Protein AF-A0A0F9FH94-F1 (afdb_monomer_lite)

Sequence (103 aa):
MDYELVKSISQQIPHGLVVQFHDNGEPLLYPDLGKALLLFNANVRCLDTNGKLLLKRAGEIIGNLDTIAVSVFEDDPEAYEQWLIMREFMSMKGDRKPRVIAR

Structure (mmCIF, N/CA/C/O backbone):
data_AF-A0A0F9FH94-F1
#
_entry.id   AF-A0A0F9FH94-F1
#
loop_
_atom_site.group_PDB
_atom_site.id
_atom_site.type_symbol
_atom_site.label_atom_id
_atom_site.label_alt_id
_atom_site.label_comp_id
_atom_site.label_asym_id
_atom_site.label_entity_id
_atom_site.label_seq_id
_atom_site.pdbx_PDB_ins_code
_atom_site.Cartn_x
_atom_site.Cartn_y
_atom_site.Cartn_z
_atom_site.occupancy
_atom_site.B_iso_or_equiv
_atom_site.auth_seq_id
_atom_site.auth_comp_id
_atom_site.auth_asym_id
_atom_site.auth_atom_id
_atom_site.pdbx_PDB_model_num
ATOM 1 N N . MET A 1 1 ? 1.517 14.366 4.498 1.00 89.94 1 MET A N 1
ATOM 2 C CA . MET A 1 1 ? 0.638 14.846 5.587 1.00 89.94 1 MET A CA 1
ATOM 3 C C . MET A 1 1 ? 1.289 14.513 6.922 1.00 89.94 1 MET A C 1
ATOM 5 O O . MET A 1 1 ? 1.931 13.475 7.001 1.00 89.94 1 MET A O 1
ATOM 9 N N . ASP A 1 2 ? 1.180 15.371 7.933 1.00 95.94 2 ASP A N 1
ATOM 10 C CA . ASP A 1 2 ? 1.680 15.061 9.281 1.00 95.94 2 ASP A CA 1
ATOM 11 C C . ASP A 1 2 ? 0.925 13.866 9.902 1.00 95.94 2 ASP A C 1
ATOM 13 O O . ASP A 1 2 ? -0.281 13.725 9.694 1.00 95.94 2 ASP A O 1
ATOM 17 N N . TYR A 1 3 ? 1.623 12.992 10.633 1.00 97.44 3 TYR A N 1
ATOM 18 C CA . TYR A 1 3 ? 1.022 11.782 11.207 1.00 97.44 3 TYR A CA 1
ATOM 19 C C . TYR A 1 3 ? -0.015 12.085 12.300 1.00 97.44 3 TYR A C 1
ATOM 21 O O . TYR A 1 3 ? -1.057 11.429 12.347 1.00 97.44 3 TYR A O 1
ATOM 29 N N . GLU A 1 4 ? 0.212 13.092 13.150 1.00 98.25 4 GLU A N 1
ATOM 30 C CA . GLU A 1 4 ? -0.751 13.449 14.199 1.00 98.25 4 GLU A CA 1
ATOM 31 C C . GLU A 1 4 ? -2.028 14.044 13.598 1.00 98.25 4 GLU A C 1
ATOM 33 O O . GLU A 1 4 ? -3.125 13.800 14.105 1.00 98.25 4 GLU A O 1
ATOM 38 N N . LEU A 1 5 ? -1.921 14.733 12.457 1.00 97.81 5 LEU A N 1
ATOM 39 C CA . LEU A 1 5 ? -3.099 15.138 11.693 1.00 97.81 5 LEU A CA 1
ATOM 40 C C . LEU A 1 5 ? -3.890 13.924 11.175 1.00 97.81 5 LEU A C 1
ATOM 42 O O . LEU A 1 5 ? -5.107 13.875 11.353 1.00 97.81 5 LEU A O 1
ATOM 46 N N . VAL A 1 6 ? -3.225 12.918 10.594 1.00 97.62 6 VAL A N 1
ATOM 47 C CA . VAL A 1 6 ? -3.886 11.674 10.139 1.00 97.62 6 VAL A CA 1
ATOM 48 C C . VAL A 1 6 ? -4.577 10.960 11.305 1.00 97.62 6 VAL A C 1
ATOM 50 O O . VAL A 1 6 ? -5.715 10.504 11.181 1.00 97.62 6 VAL A O 1
ATOM 53 N N . LYS A 1 7 ? -3.923 10.915 12.466 1.00 98.44 7 LYS A N 1
ATOM 54 C CA . LYS A 1 7 ? -4.483 10.364 13.702 1.00 98.44 7 LYS A CA 1
ATOM 55 C C . LYS A 1 7 ? -5.720 11.123 14.170 1.00 98.44 7 LYS A C 1
ATOM 57 O O . LYS A 1 7 ? -6.725 10.485 14.476 1.00 98.44 7 LYS A O 1
ATOM 62 N N . SER A 1 8 ? -5.693 12.452 14.161 1.00 98.44 8 SER A N 1
ATOM 63 C CA . SER A 1 8 ? -6.870 13.272 14.472 1.00 98.44 8 SER A CA 1
ATOM 64 C C . SER A 1 8 ? -8.033 12.997 13.509 1.00 98.44 8 SER A C 1
ATOM 66 O O . SER A 1 8 ? -9.177 12.863 13.944 1.00 98.44 8 SER A O 1
ATOM 68 N N . ILE A 1 9 ? -7.758 12.833 12.210 1.00 97.56 9 ILE A N 1
ATOM 69 C CA . ILE A 1 9 ? -8.778 12.479 11.208 1.00 97.56 9 ILE A CA 1
ATOM 70 C C . ILE A 1 9 ? -9.369 11.091 11.490 1.00 97.56 9 ILE A C 1
ATOM 72 O O . ILE A 1 9 ? -10.586 10.926 11.423 1.00 97.56 9 ILE A O 1
ATOM 76 N N . SER A 1 10 ? -8.543 10.105 11.857 1.00 97.44 10 SER A N 1
ATOM 77 C CA . SER A 1 10 ? -9.014 8.738 12.142 1.00 97.44 10 SER A CA 1
ATOM 78 C C . SER A 1 10 ? -10.049 8.661 13.268 1.00 97.44 10 SER A C 1
ATOM 80 O O . SER A 1 10 ? -10.895 7.776 13.264 1.00 97.44 10 SER A O 1
ATOM 82 N N . GLN A 1 11 ? -10.031 9.622 14.196 1.00 97.69 11 GLN A N 1
ATOM 83 C CA . GLN A 1 11 ? -10.987 9.711 15.303 1.00 97.69 11 GLN A CA 1
ATOM 84 C C . GLN A 1 11 ? -12.324 10.351 14.905 1.00 97.69 11 GLN A C 1
ATOM 86 O O . GLN A 1 11 ? -13.286 10.280 15.665 1.00 97.69 11 GLN A O 1
ATOM 91 N N . GLN A 1 12 ? -12.382 11.008 13.745 1.00 97.50 12 GLN A N 1
ATOM 92 C CA . GLN A 1 12 ? -13.545 11.774 13.291 1.00 97.50 12 GLN A CA 1
ATOM 93 C C . GLN A 1 12 ? -14.382 11.027 12.252 1.00 97.50 12 GLN A C 1
ATOM 95 O O . GLN A 1 12 ? -15.549 11.369 12.056 1.00 97.50 12 GLN A O 1
ATOM 100 N N . ILE A 1 13 ? -13.811 10.031 11.571 1.00 95.88 13 ILE A N 1
ATOM 101 C CA . ILE A 1 13 ? -14.528 9.303 10.525 1.00 95.88 13 ILE A CA 1
ATOM 102 C C . ILE A 1 13 ? -15.214 8.042 11.075 1.00 95.88 13 ILE A C 1
ATOM 104 O O . ILE A 1 13 ? -14.673 7.376 11.958 1.00 95.88 13 ILE A O 1
ATOM 108 N N . PRO A 1 14 ? -16.400 7.676 10.562 1.00 96.06 14 PRO A N 1
ATOM 109 C CA . PRO A 1 14 ? -17.091 6.473 11.004 1.00 96.06 14 PRO A CA 1
ATOM 110 C C . PRO A 1 14 ? -16.417 5.189 10.498 1.00 96.06 14 PRO A C 1
ATOM 112 O O . PRO A 1 14 ? -15.743 5.155 9.463 1.00 96.06 14 PRO A O 1
ATOM 115 N N . HIS A 1 15 ? -16.652 4.098 11.227 1.00 97.06 15 HIS A N 1
ATOM 116 C CA . HIS A 1 15 ? -16.204 2.760 10.844 1.00 97.06 15 HIS A CA 1
ATOM 117 C C . HIS A 1 15 ? -16.917 2.266 9.576 1.00 97.06 15 HIS A C 1
ATOM 119 O O . HIS A 1 15 ? -18.019 2.707 9.249 1.00 97.06 15 HIS A O 1
ATOM 125 N N . GLY A 1 16 ? -16.302 1.316 8.871 1.00 94.69 16 GLY A N 1
ATOM 126 C CA . GLY A 1 16 ? -16.885 0.683 7.684 1.00 94.69 16 GLY A CA 1
ATOM 127 C C . GLY A 1 16 ? -16.823 1.515 6.399 1.00 94.69 16 GLY A C 1
ATOM 128 O O . GLY A 1 16 ? -17.208 1.014 5.346 1.00 94.69 16 GLY A O 1
ATOM 129 N N . LEU A 1 17 ? -16.309 2.749 6.445 1.00 97.06 17 LEU A N 1
ATOM 130 C CA . LEU A 1 17 ? -16.008 3.523 5.236 1.00 97.06 17 LEU A CA 1
ATOM 131 C C . LEU A 1 17 ? -14.834 2.935 4.450 1.00 97.06 17 LEU A C 1
ATOM 133 O O . LEU A 1 17 ? -13.964 2.271 5.018 1.00 97.06 17 LEU A O 1
ATOM 137 N N . VAL A 1 18 ? -14.783 3.263 3.161 1.00 97.81 18 VAL A N 1
ATOM 138 C CA . VAL A 1 18 ? -13.587 3.096 2.331 1.00 97.81 18 VAL A CA 1
ATOM 139 C C . VAL A 1 18 ? -12.676 4.302 2.541 1.00 97.81 18 VAL A C 1
ATOM 141 O O . VAL A 1 18 ? -13.097 5.440 2.344 1.00 97.81 18 VAL A O 1
ATOM 144 N N . VAL A 1 19 ? -11.432 4.050 2.940 1.00 97.88 19 VAL A N 1
ATOM 145 C CA . VAL A 1 19 ? -10.387 5.061 3.110 1.00 97.88 19 VAL A CA 1
ATOM 146 C C . VAL A 1 19 ? -9.326 4.823 2.050 1.00 97.88 19 VAL A C 1
ATOM 148 O O . VAL A 1 19 ? -8.672 3.778 2.032 1.00 97.88 19 VAL A O 1
ATOM 151 N N . GLN A 1 20 ? -9.163 5.804 1.169 1.00 96.81 20 GLN A N 1
ATOM 152 C CA . GLN A 1 20 ? -8.189 5.758 0.090 1.00 96.81 20 GLN A CA 1
ATOM 153 C C . GLN A 1 20 ? -6.923 6.528 0.494 1.00 96.81 20 GLN A C 1
ATOM 155 O O . GLN A 1 20 ? -6.964 7.730 0.745 1.00 96.81 20 GLN A O 1
ATOM 160 N N . PHE A 1 21 ? -5.786 5.837 0.536 1.00 96.44 21 PHE A N 1
ATOM 161 C CA . PHE A 1 21 ? -4.480 6.389 0.894 1.00 96.44 21 PHE A CA 1
ATOM 162 C C . PHE A 1 21 ? -3.730 6.824 -0.366 1.00 96.44 21 PHE A C 1
ATOM 164 O O . PHE A 1 21 ? -2.815 6.140 -0.819 1.00 96.44 21 PHE A O 1
ATOM 171 N N . HIS A 1 22 ? -4.133 7.951 -0.950 1.00 90.62 22 HIS A N 1
ATOM 172 C CA . HIS A 1 22 ? -3.463 8.540 -2.108 1.00 90.62 22 HIS A CA 1
ATOM 173 C C . HIS A 1 22 ? -3.556 10.070 -2.106 1.00 90.62 22 HIS A C 1
ATOM 175 O O . HIS A 1 22 ? -4.361 10.659 -1.389 1.00 90.62 22 HIS A O 1
ATOM 181 N N . ASP A 1 23 ? -2.717 10.683 -2.930 1.00 85.75 23 ASP A N 1
ATOM 182 C CA . ASP A 1 23 ? -2.751 12.091 -3.330 1.00 85.75 23 ASP A CA 1
ATOM 183 C C . ASP A 1 23 ? -2.191 12.157 -4.770 1.00 85.75 23 ASP A C 1
ATOM 185 O O . ASP A 1 23 ? -1.971 11.114 -5.390 1.00 85.75 23 ASP A O 1
ATOM 189 N N . ASN A 1 24 ? -1.893 13.340 -5.305 1.00 87.00 24 ASN A N 1
ATOM 190 C CA . ASN A 1 24 ? -1.221 13.541 -6.599 1.00 87.00 24 ASN A CA 1
ATOM 191 C C . ASN A 1 24 ? 0.268 13.105 -6.612 1.00 87.00 24 ASN A C 1
ATOM 193 O O . ASN A 1 24 ? 1.090 13.688 -7.318 1.00 87.00 24 ASN A O 1
ATOM 197 N N . GLY A 1 25 ? 0.641 12.094 -5.825 1.00 91.06 25 GLY A N 1
ATOM 198 C CA . GLY A 1 25 ? 1.999 11.568 -5.702 1.00 91.06 25 GLY A CA 1
ATOM 199 C C . GLY A 1 25 ? 2.016 10.071 -5.394 1.00 91.06 25 GLY A C 1
ATOM 200 O O . GLY A 1 25 ? 0.984 9.411 -5.417 1.00 91.06 25 GLY A O 1
ATOM 201 N N . GLU A 1 26 ? 3.199 9.529 -5.098 1.00 95.88 26 GLU A N 1
ATOM 202 C CA . GLU A 1 26 ? 3.370 8.106 -4.777 1.00 95.88 26 GLU A CA 1
ATOM 203 C C . GLU A 1 26 ? 3.167 7.857 -3.269 1.00 95.88 26 GLU A C 1
ATOM 205 O O . GLU A 1 26 ? 4.047 8.206 -2.471 1.00 95.88 26 GLU A O 1
ATOM 210 N N . PRO A 1 27 ? 2.045 7.251 -2.834 1.00 96.69 27 PRO A N 1
ATOM 211 C CA . PRO A 1 27 ? 1.743 7.096 -1.412 1.00 96.69 27 PRO A CA 1
ATOM 212 C C . PRO A 1 27 ? 2.693 6.143 -0.684 1.00 96.69 27 PRO A C 1
ATOM 214 O O . PRO A 1 27 ? 2.867 6.272 0.530 1.00 96.69 27 PRO A O 1
ATOM 217 N N . LEU A 1 28 ? 3.380 5.233 -1.387 1.00 97.19 28 LEU A N 1
ATOM 218 C CA . LEU A 1 28 ? 4.386 4.365 -0.768 1.00 97.19 28 LEU A CA 1
ATOM 219 C C . LEU A 1 28 ? 5.614 5.134 -0.248 1.00 97.19 28 LEU A C 1
ATOM 221 O O . LEU A 1 28 ? 6.370 4.588 0.563 1.00 97.19 28 LEU A O 1
ATOM 225 N N . LEU A 1 29 ? 5.787 6.404 -0.635 1.00 96.94 29 LEU A N 1
ATOM 226 C CA . LEU A 1 29 ? 6.798 7.305 -0.072 1.00 96.94 29 LEU A CA 1
ATOM 227 C C . LEU A 1 29 ? 6.425 7.860 1.308 1.00 96.94 29 LEU A C 1
ATOM 229 O O . LEU A 1 29 ? 7.301 8.387 1.991 1.00 96.94 29 LEU A O 1
ATOM 233 N N . TYR A 1 30 ? 5.162 7.765 1.739 1.00 97.12 30 TYR A N 1
ATOM 234 C CA . TYR A 1 30 ? 4.731 8.372 2.996 1.00 97.12 30 TYR A CA 1
ATOM 235 C C . TYR A 1 30 ? 5.388 7.683 4.204 1.00 97.12 30 TYR A C 1
ATOM 237 O O . TYR A 1 30 ? 5.071 6.520 4.444 1.00 97.12 30 TYR A O 1
ATOM 245 N N . PRO A 1 31 ? 6.266 8.347 4.986 1.00 96.31 31 PRO A N 1
ATOM 246 C CA . PRO A 1 31 ? 7.139 7.674 5.953 1.00 96.31 31 PRO A CA 1
ATOM 247 C C . PRO A 1 31 ? 6.408 6.780 6.957 1.00 96.31 31 PRO A C 1
ATOM 249 O O . PRO A 1 31 ? 6.845 5.653 7.184 1.00 96.31 31 PRO A O 1
ATOM 252 N N . ASP A 1 32 ? 5.265 7.240 7.470 1.00 97.19 32 ASP A N 1
ATOM 253 C CA . ASP A 1 32 ? 4.463 6.554 8.485 1.00 97.19 32 ASP A CA 1
ATOM 254 C C . ASP A 1 32 ? 3.308 5.715 7.904 1.00 97.19 32 ASP A C 1
ATOM 256 O O . ASP A 1 32 ? 2.336 5.449 8.611 1.00 97.19 32 ASP A O 1
ATOM 260 N N . LEU A 1 33 ? 3.392 5.275 6.640 1.00 97.38 33 LEU A N 1
ATOM 261 C CA . LEU A 1 33 ? 2.334 4.509 5.963 1.00 97.38 33 LEU A CA 1
ATOM 262 C C . LEU A 1 33 ? 1.809 3.343 6.808 1.00 97.38 33 LEU A C 1
ATOM 264 O O . LEU A 1 33 ? 0.610 3.284 7.071 1.00 97.38 33 LEU A O 1
ATOM 268 N N . GLY A 1 34 ? 2.682 2.446 7.279 1.00 97.19 34 GLY A N 1
ATOM 269 C CA . GLY A 1 34 ? 2.254 1.299 8.082 1.00 97.19 34 GLY A CA 1
ATOM 270 C C . GLY A 1 34 ? 1.482 1.695 9.346 1.00 97.19 34 GLY A C 1
ATOM 271 O O . GLY A 1 34 ? 0.450 1.093 9.645 1.00 97.19 34 GLY A O 1
ATOM 272 N N . LYS A 1 35 ? 1.931 2.743 10.054 1.00 98.06 35 LYS A N 1
ATOM 273 C CA . LYS A 1 35 ? 1.241 3.265 11.248 1.00 98.06 35 LYS A CA 1
ATOM 274 C C . LYS A 1 35 ? -0.096 3.897 10.879 1.00 98.06 35 LYS A C 1
ATOM 276 O O . LYS A 1 35 ? -1.088 3.661 11.560 1.00 98.06 35 LYS A O 1
ATOM 281 N N . ALA A 1 36 ? -0.132 4.668 9.795 1.00 97.88 36 ALA A N 1
ATOM 282 C CA . ALA A 1 36 ? -1.343 5.321 9.330 1.00 97.88 36 ALA A CA 1
ATOM 283 C C . ALA A 1 36 ? -2.417 4.304 8.941 1.00 97.88 36 ALA A C 1
ATOM 285 O O . ALA A 1 36 ? -3.549 4.432 9.383 1.00 97.88 36 ALA A O 1
ATOM 286 N N . LEU A 1 37 ? -2.065 3.240 8.218 1.00 98.00 37 LEU A N 1
ATOM 287 C CA . LEU A 1 37 ? -2.992 2.159 7.869 1.00 98.00 37 LEU A CA 1
ATOM 288 C C . LEU A 1 37 ? -3.609 1.469 9.100 1.00 98.00 37 LEU A C 1
ATOM 290 O O . LEU A 1 37 ? -4.757 1.023 9.048 1.00 98.00 37 LEU A O 1
ATOM 294 N N . LEU A 1 38 ? -2.881 1.383 10.217 1.00 97.81 38 LEU A N 1
ATOM 295 C CA . LEU A 1 38 ? -3.387 0.768 11.450 1.00 97.81 38 LEU A CA 1
ATOM 296 C C . LEU A 1 38 ? -4.450 1.621 12.153 1.00 97.81 38 LEU A C 1
ATOM 298 O O . LEU A 1 38 ? -5.325 1.056 12.807 1.00 97.81 38 LEU A O 1
ATOM 302 N N . LEU A 1 39 ? -4.415 2.948 11.991 1.00 98.12 39 LEU A N 1
ATOM 303 C CA . LEU A 1 39 ? -5.419 3.857 12.561 1.00 98.12 39 LEU A CA 1
ATOM 304 C C . LEU A 1 39 ? -6.824 3.621 11.990 1.00 98.12 39 LEU A C 1
ATOM 306 O O . LEU A 1 39 ? -7.813 3.947 12.633 1.00 98.12 39 LEU A O 1
ATOM 310 N N . PHE A 1 40 ? -6.905 3.028 10.798 1.00 97.88 40 PHE A N 1
ATOM 311 C CA . PHE A 1 40 ? -8.146 2.797 10.061 1.00 97.88 40 PHE A CA 1
ATOM 312 C C . PHE A 1 40 ? -8.484 1.302 9.959 1.00 97.88 40 PHE A C 1
ATOM 314 O O . PHE A 1 40 ? -9.074 0.853 8.980 1.00 97.88 40 PHE A O 1
ATOM 321 N N . ASN A 1 41 ? -8.092 0.490 10.945 1.00 96.81 41 ASN A N 1
ATOM 322 C CA . ASN A 1 41 ? -8.320 -0.963 10.942 1.00 96.81 41 ASN A CA 1
ATOM 323 C C . ASN A 1 41 ? -9.806 -1.383 10.954 1.00 96.81 41 ASN A C 1
ATOM 325 O O . ASN A 1 41 ? -10.114 -2.514 10.582 1.00 96.81 41 ASN A O 1
ATOM 329 N N . ALA A 1 42 ? -10.711 -0.483 11.349 1.00 97.44 42 ALA A N 1
ATOM 330 C CA . ALA A 1 42 ? -12.162 -0.659 11.284 1.00 97.44 42 ALA A CA 1
ATOM 331 C C . ALA A 1 42 ? -12.773 -0.202 9.939 1.00 97.44 42 ALA A C 1
ATOM 333 O O . ALA A 1 42 ? -13.996 -0.201 9.779 1.00 97.44 42 ALA A O 1
ATOM 334 N N . ASN A 1 43 ? -11.940 0.197 8.976 1.00 98.31 43 ASN A N 1
ATOM 335 C CA . ASN A 1 43 ? -12.317 0.676 7.650 1.00 98.31 43 ASN A CA 1
ATOM 336 C C . ASN A 1 43 ? -11.711 -0.208 6.551 1.00 98.31 43 ASN A C 1
ATOM 338 O O . ASN A 1 43 ? -10.764 -0.963 6.782 1.00 98.31 43 ASN A O 1
ATOM 342 N N . VAL A 1 44 ? -12.247 -0.086 5.336 1.00 98.31 44 VAL A N 1
ATOM 343 C CA . VAL A 1 44 ? -11.655 -0.703 4.144 1.00 98.31 44 VAL A CA 1
ATOM 344 C C . VAL A 1 44 ? -10.519 0.197 3.669 1.00 98.31 44 VAL A C 1
ATOM 346 O O . VAL A 1 44 ? -10.758 1.342 3.290 1.00 98.31 44 VAL A O 1
ATOM 349 N N . ARG A 1 45 ? -9.284 -0.298 3.710 1.00 98.31 45 ARG A N 1
ATOM 350 C CA . ARG A 1 45 ? -8.080 0.487 3.412 1.00 98.31 45 ARG A CA 1
ATOM 351 C C . ARG A 1 45 ? -7.596 0.178 2.004 1.00 98.31 45 ARG A C 1
ATOM 353 O O . ARG A 1 45 ? -7.233 -0.960 1.700 1.00 98.31 45 ARG A O 1
ATOM 360 N N . CYS A 1 46 ? -7.581 1.191 1.157 1.00 98.06 46 CYS A N 1
ATOM 361 C CA . CYS A 1 46 ? -7.251 1.070 -0.255 1.00 98.06 46 CYS A CA 1
ATOM 362 C C . CYS A 1 46 ? -6.129 2.049 -0.616 1.00 98.06 46 CYS A C 1
ATOM 364 O O . CYS A 1 46 ? -5.970 3.082 0.034 1.00 98.06 46 CYS A O 1
ATOM 366 N N . LEU A 1 47 ? -5.324 1.724 -1.623 1.00 97.44 47 LEU A N 1
ATOM 367 C CA . LEU A 1 47 ? -4.191 2.547 -2.043 1.00 97.44 47 LEU A CA 1
ATOM 368 C C . LEU A 1 47 ? -3.946 2.381 -3.540 1.00 97.44 47 LEU A C 1
ATOM 370 O O . LEU A 1 47 ? -4.038 1.271 -4.058 1.00 97.44 47 LEU A O 1
ATOM 374 N N . ASP A 1 48 ? -3.568 3.472 -4.198 1.00 97.12 48 ASP A N 1
ATOM 375 C CA . ASP A 1 48 ? -3.205 3.489 -5.614 1.00 97.12 48 ASP A CA 1
ATOM 376 C C . ASP A 1 48 ? -1.723 3.851 -5.741 1.00 97.12 48 ASP A C 1
ATOM 378 O O . ASP A 1 48 ? -1.273 4.817 -5.133 1.00 97.12 48 ASP A O 1
ATOM 382 N N . THR A 1 49 ? -0.949 3.083 -6.502 1.00 97.44 49 THR A N 1
ATOM 383 C CA . THR A 1 49 ? 0.513 3.237 -6.600 1.00 97.44 49 THR A CA 1
ATOM 384 C C . THR A 1 49 ? 1.006 2.979 -8.021 1.00 97.44 49 THR A C 1
ATOM 386 O O . THR A 1 49 ? 0.364 2.273 -8.797 1.00 97.44 49 THR A O 1
ATOM 389 N N . ASN A 1 50 ? 2.188 3.494 -8.357 1.00 96.00 50 ASN A N 1
ATOM 390 C CA . ASN A 1 50 ? 2.928 3.056 -9.544 1.00 96.00 50 ASN A CA 1
ATOM 391 C C . ASN A 1 50 ? 3.600 1.679 -9.363 1.00 96.00 50 ASN A C 1
ATOM 393 O O . ASN A 1 50 ? 4.177 1.140 -10.301 1.00 96.00 50 ASN A O 1
ATOM 397 N N . GLY A 1 51 ? 3.569 1.105 -8.158 1.00 96.88 51 GLY A N 1
ATOM 398 C CA . GLY A 1 51 ? 4.047 -0.247 -7.881 1.00 96.88 51 GLY A CA 1
ATOM 399 C C . GLY A 1 51 ? 5.553 -0.381 -7.628 1.00 96.88 51 GLY A C 1
ATOM 400 O O . GLY A 1 51 ? 5.980 -1.405 -7.098 1.00 96.88 51 GLY A O 1
ATOM 401 N N . LYS A 1 52 ? 6.374 0.639 -7.905 1.00 97.12 52 LYS A N 1
ATOM 402 C CA . LYS A 1 52 ? 7.848 0.533 -7.844 1.00 97.12 52 LYS A CA 1
ATOM 403 C C . LYS A 1 52 ? 8.391 0.253 -6.439 1.00 97.12 52 LYS A C 1
ATOM 405 O O . LYS A 1 52 ? 9.454 -0.336 -6.274 1.00 97.12 52 LYS A O 1
ATOM 410 N N . LEU A 1 53 ? 7.660 0.659 -5.400 1.00 98.00 53 LEU A N 1
ATOM 411 C CA . LEU A 1 53 ? 8.069 0.498 -3.998 1.00 98.00 53 LEU A CA 1
ATOM 412 C C . LEU A 1 53 ? 7.387 -0.676 -3.277 1.00 98.00 53 LEU A C 1
ATOM 414 O O . LEU A 1 53 ? 7.565 -0.819 -2.064 1.00 98.00 53 LEU A O 1
ATOM 418 N N . LEU A 1 54 ? 6.640 -1.529 -3.991 1.00 98.31 54 LEU A N 1
ATOM 419 C CA . LEU A 1 54 ? 5.873 -2.625 -3.385 1.00 98.31 54 LEU A CA 1
ATOM 420 C C . LEU A 1 54 ? 6.739 -3.561 -2.539 1.00 98.31 54 LEU A C 1
ATOM 422 O O . LEU A 1 54 ? 6.365 -3.870 -1.410 1.00 98.31 54 LEU A O 1
ATOM 426 N N . LEU 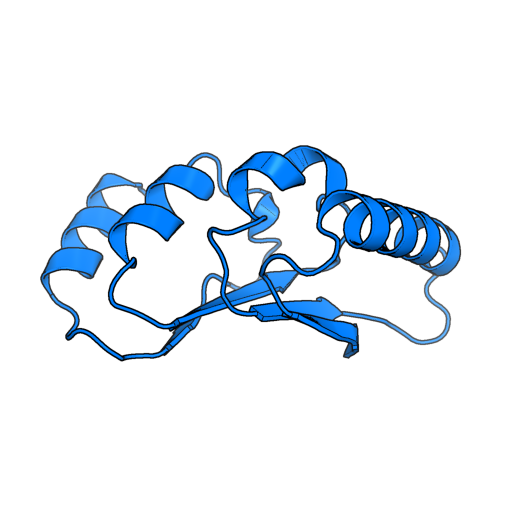A 1 55 ? 7.908 -3.972 -3.042 1.00 98.50 55 LEU A N 1
ATOM 427 C CA . LEU A 1 55 ? 8.798 -4.885 -2.310 1.00 98.50 55 LEU A CA 1
ATOM 428 C C . LEU A 1 55 ? 9.380 -4.226 -1.061 1.00 98.50 55 LEU A C 1
ATOM 430 O O . LEU A 1 55 ? 9.337 -4.797 0.028 1.00 98.50 55 LEU A O 1
ATOM 434 N N . LYS A 1 56 ? 9.855 -2.982 -1.194 1.00 98.38 56 LYS A N 1
ATOM 435 C CA . LYS A 1 56 ? 10.446 -2.219 -0.086 1.00 98.38 56 LYS A CA 1
ATOM 436 C C . LYS A 1 56 ? 9.455 -2.006 1.060 1.00 98.38 56 LYS A C 1
ATOM 438 O O . LYS A 1 56 ? 9.857 -1.979 2.218 1.00 98.38 56 LYS A O 1
ATOM 443 N N . ARG A 1 57 ? 8.170 -1.843 0.737 1.00 98.12 57 ARG A N 1
ATOM 444 C CA . ARG A 1 57 ? 7.093 -1.560 1.698 1.00 98.12 57 ARG A CA 1
ATOM 445 C C . ARG A 1 57 ? 6.209 -2.772 1.989 1.00 98.12 57 ARG A C 1
ATOM 447 O O . ARG A 1 57 ? 5.191 -2.636 2.664 1.00 98.12 57 ARG A O 1
ATOM 454 N N . ALA A 1 58 ? 6.590 -3.967 1.535 1.00 98.06 58 ALA A N 1
ATOM 455 C CA . ALA A 1 58 ? 5.756 -5.164 1.625 1.00 98.06 58 ALA A CA 1
ATOM 456 C C . ALA A 1 58 ? 5.315 -5.480 3.065 1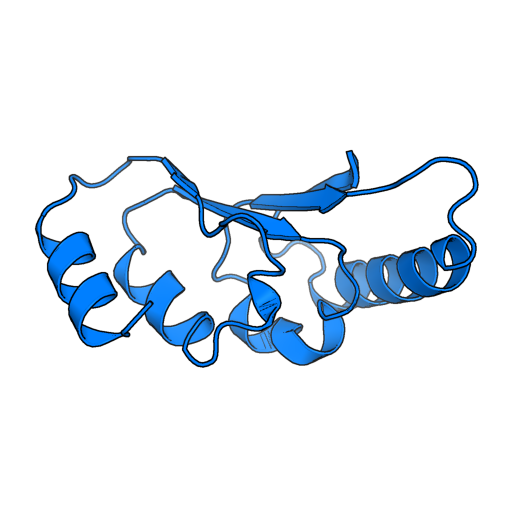.00 98.06 58 ALA A C 1
ATOM 458 O O . ALA A 1 58 ? 4.158 -5.836 3.284 1.00 98.06 58 ALA A O 1
ATOM 459 N N . GLY A 1 59 ? 6.201 -5.288 4.050 1.00 97.88 59 GLY A N 1
ATOM 460 C CA . GLY A 1 59 ? 5.892 -5.510 5.467 1.00 97.88 59 GLY A CA 1
ATOM 461 C C . GLY A 1 59 ? 4.862 -4.540 6.059 1.00 97.88 59 GLY A C 1
ATOM 462 O O . GLY A 1 59 ? 4.190 -4.886 7.023 1.00 97.88 59 GLY A O 1
ATOM 463 N N . GLU A 1 60 ? 4.703 -3.351 5.476 1.00 98.00 60 GLU A N 1
ATOM 464 C CA . GLU A 1 60 ? 3.697 -2.366 5.899 1.00 98.00 60 GLU A CA 1
ATOM 465 C C . GLU A 1 60 ? 2.356 -2.555 5.184 1.00 98.00 60 GLU A C 1
ATOM 467 O O . GLU A 1 60 ? 1.321 -2.152 5.712 1.00 98.00 60 GLU A O 1
ATOM 472 N N . ILE A 1 61 ? 2.385 -3.160 3.992 1.00 97.81 61 ILE A N 1
ATOM 473 C CA . ILE A 1 61 ? 1.239 -3.339 3.096 1.00 97.81 61 ILE A CA 1
ATOM 474 C C . ILE A 1 61 ? 0.512 -4.664 3.358 1.00 97.81 61 ILE A C 1
ATOM 476 O O . ILE A 1 61 ? -0.717 -4.694 3.475 1.00 97.81 61 ILE A O 1
ATOM 480 N N . ILE A 1 62 ? 1.250 -5.777 3.385 1.00 98.44 62 ILE A N 1
ATOM 481 C CA . ILE A 1 62 ? 0.671 -7.125 3.374 1.00 98.44 62 ILE A CA 1
ATOM 482 C C . ILE A 1 62 ? -0.085 -7.364 4.683 1.00 98.44 62 ILE A C 1
ATOM 484 O O . ILE A 1 62 ? 0.477 -7.295 5.771 1.00 98.44 62 ILE A O 1
ATOM 488 N N . GLY A 1 63 ? -1.377 -7.666 4.569 1.00 97.31 63 GLY A N 1
ATOM 489 C CA . GLY A 1 63 ? -2.294 -7.827 5.699 1.00 97.31 63 GLY A CA 1
ATOM 490 C C . GLY A 1 63 ? -2.849 -6.520 6.276 1.00 97.31 63 GLY A C 1
ATOM 491 O O . GLY A 1 63 ? -3.781 -6.580 7.075 1.00 97.31 63 GLY A O 1
ATOM 492 N N . ASN A 1 64 ? -2.330 -5.361 5.862 1.00 97.31 64 ASN A N 1
ATOM 493 C CA . ASN A 1 64 ? -2.713 -4.057 6.406 1.00 97.31 64 ASN A CA 1
ATOM 494 C C . ASN A 1 64 ? -3.556 -3.211 5.435 1.00 97.31 64 ASN A C 1
ATOM 496 O O . ASN A 1 64 ? -4.316 -2.355 5.873 1.00 97.31 64 ASN A O 1
ATOM 500 N N . LEU A 1 65 ? -3.456 -3.473 4.130 1.00 98.12 65 LEU A N 1
ATOM 501 C CA . LEU A 1 65 ? -4.375 -2.966 3.105 1.00 98.12 65 LEU A CA 1
ATOM 502 C C . LEU A 1 65 ? -5.415 -4.025 2.736 1.00 98.12 65 LEU A C 1
ATOM 504 O O . LEU A 1 65 ? -5.134 -5.218 2.807 1.00 98.12 65 LEU A O 1
ATOM 508 N N . ASP A 1 66 ? -6.590 -3.601 2.283 1.00 98.44 66 ASP A N 1
ATOM 509 C CA . ASP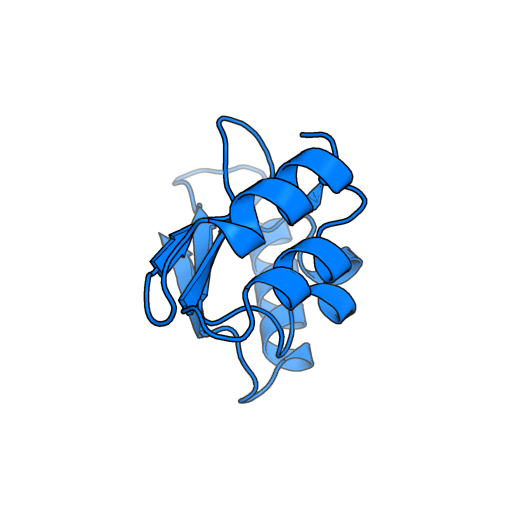 A 1 66 ? -7.631 -4.468 1.725 1.00 98.44 66 ASP A CA 1
ATOM 510 C C . ASP A 1 66 ? -7.471 -4.630 0.213 1.00 98.44 66 ASP A C 1
ATOM 512 O O . ASP A 1 66 ? -7.476 -5.758 -0.298 1.00 98.44 66 ASP A O 1
ATOM 516 N N . THR A 1 67 ? -7.251 -3.520 -0.491 1.00 98.31 67 THR A N 1
ATOM 517 C CA . THR A 1 67 ? -6.944 -3.516 -1.925 1.00 98.31 67 THR A CA 1
ATOM 518 C C . THR A 1 67 ? -5.780 -2.586 -2.240 1.00 98.31 67 THR A C 1
ATOM 520 O O . THR A 1 67 ? -5.502 -1.640 -1.502 1.00 98.31 67 THR A O 1
ATOM 523 N N . ILE A 1 68 ? -5.081 -2.887 -3.329 1.00 98.19 68 ILE A N 1
ATOM 524 C CA . ILE A 1 68 ? -4.071 -2.010 -3.906 1.00 98.19 68 ILE A CA 1
ATOM 525 C C . ILE A 1 68 ? -4.248 -1.990 -5.422 1.00 98.19 68 ILE A C 1
ATOM 527 O O . ILE A 1 68 ? -4.283 -3.050 -6.055 1.00 98.19 68 ILE A O 1
ATOM 531 N N . ALA A 1 69 ? -4.396 -0.800 -5.995 1.00 98.12 69 ALA A N 1
ATOM 532 C CA . ALA A 1 69 ? -4.400 -0.613 -7.435 1.00 98.12 69 ALA A CA 1
ATOM 533 C C . ALA A 1 69 ? -3.002 -0.195 -7.895 1.00 98.12 69 ALA A C 1
AT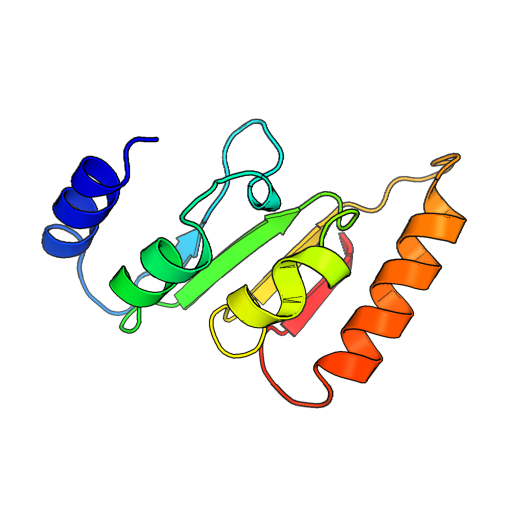OM 535 O O . ALA A 1 69 ? -2.405 0.733 -7.348 1.00 98.12 69 ALA A O 1
ATOM 536 N N . VAL A 1 70 ? -2.476 -0.897 -8.890 1.00 97.88 70 VAL A N 1
ATOM 537 C CA . VAL A 1 70 ? -1.194 -0.601 -9.522 1.00 97.88 70 VAL A CA 1
ATOM 538 C C . VAL A 1 70 ? -1.483 -0.043 -10.905 1.00 97.88 70 VAL A C 1
ATOM 540 O O . VAL A 1 70 ? -2.103 -0.730 -11.718 1.00 97.88 70 VAL A O 1
ATOM 543 N N . SER A 1 71 ? -1.054 1.194 -11.142 1.00 96.31 71 SER A N 1
ATOM 544 C CA . SER A 1 71 ? -1.163 1.829 -12.454 1.00 96.31 71 SER A CA 1
ATOM 545 C C . SER A 1 71 ? -0.217 1.149 -13.443 1.00 96.31 71 SER A C 1
ATOM 547 O O . SER A 1 71 ? 0.989 1.090 -13.193 1.00 96.31 71 SER A O 1
ATOM 549 N N . VAL A 1 72 ? -0.756 0.666 -14.556 1.00 95.62 72 VAL A N 1
ATOM 550 C CA . VAL A 1 72 ? -0.018 0.096 -15.688 1.00 95.62 72 VAL A CA 1
ATOM 551 C C . VAL A 1 72 ? -0.249 0.971 -16.920 1.00 95.62 72 VAL A C 1
ATOM 553 O O . VAL A 1 72 ? -1.376 1.373 -17.200 1.00 95.62 72 VAL A O 1
ATOM 556 N N . PHE A 1 73 ? 0.811 1.289 -17.661 1.00 94.25 73 PHE A N 1
ATOM 557 C CA . PHE A 1 73 ? 0.723 2.130 -18.856 1.00 94.25 73 PHE A CA 1
ATOM 558 C C . PHE A 1 73 ? 1.178 1.358 -20.092 1.00 94.25 73 PHE A C 1
ATOM 560 O O . PHE A 1 73 ? 2.106 0.549 -20.031 1.00 94.25 73 PHE A O 1
ATOM 567 N N . GLU A 1 74 ? 0.512 1.608 -21.217 1.00 93.38 74 GLU A N 1
ATOM 568 C CA . GLU A 1 74 ? 0.972 1.133 -22.521 1.00 93.38 74 GLU A CA 1
ATOM 569 C C . GLU A 1 74 ? 2.322 1.784 -22.856 1.00 93.38 74 GLU A C 1
ATOM 571 O O . GLU A 1 74 ? 2.538 2.958 -22.556 1.00 93.38 74 GLU A O 1
ATOM 576 N N . ASP A 1 75 ? 3.236 1.002 -23.435 1.00 94.44 75 ASP A N 1
ATOM 577 C CA . ASP A 1 75 ? 4.586 1.429 -23.829 1.00 94.44 75 ASP A CA 1
ATOM 578 C C . ASP A 1 75 ? 5.455 2.037 -22.707 1.00 94.44 75 ASP A C 1
ATOM 580 O O . ASP A 1 75 ? 6.409 2.770 -22.981 1.00 94.44 75 ASP A O 1
ATOM 584 N N . ASP A 1 76 ? 5.178 1.712 -21.438 1.00 94.31 76 ASP A N 1
ATOM 585 C CA . ASP A 1 76 ? 6.035 2.123 -20.322 1.00 94.31 76 ASP A CA 1
ATOM 586 C C . ASP A 1 76 ? 7.433 1.479 -20.464 1.00 94.31 76 ASP A C 1
ATOM 588 O O . ASP A 1 76 ? 7.549 0.245 -20.437 1.00 94.31 76 ASP A O 1
ATOM 592 N N . PRO A 1 77 ? 8.521 2.269 -20.588 1.00 96.06 77 PRO A N 1
ATOM 593 C CA . PRO A 1 77 ? 9.877 1.729 -20.679 1.00 96.06 77 PRO A CA 1
ATOM 594 C C . PRO A 1 77 ? 10.286 0.922 -19.436 1.00 96.06 77 PRO A C 1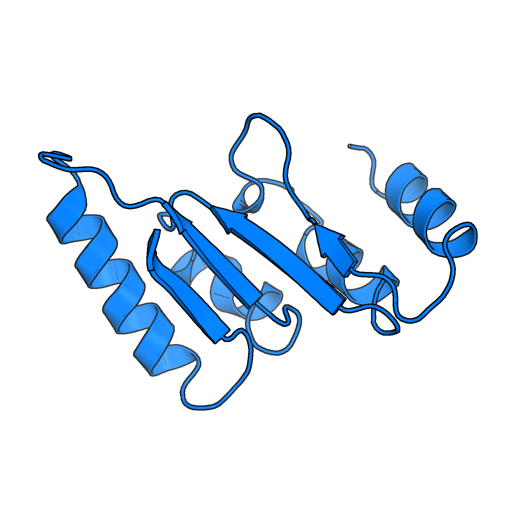
ATOM 596 O O . PRO A 1 77 ? 11.203 0.103 -19.508 1.00 96.06 77 PRO A O 1
ATOM 599 N N . GLU A 1 78 ? 9.604 1.122 -18.307 1.00 95.75 78 GLU A N 1
ATOM 600 C CA . GLU A 1 78 ? 9.831 0.433 -17.038 1.00 95.75 78 GLU A CA 1
ATOM 601 C C . GLU A 1 78 ? 8.846 -0.734 -16.812 1.00 95.75 78 GLU A C 1
ATOM 603 O O . GLU A 1 78 ? 8.897 -1.389 -15.767 1.00 95.75 78 GLU A O 1
ATOM 608 N N . ALA A 1 79 ? 7.988 -1.068 -17.789 1.00 95.19 79 ALA A N 1
ATOM 609 C CA . ALA A 1 79 ? 6.965 -2.115 -17.659 1.00 95.19 79 ALA A CA 1
ATOM 610 C C . ALA A 1 79 ? 7.540 -3.475 -17.232 1.00 95.19 79 ALA A C 1
ATOM 612 O O . ALA A 1 79 ? 6.953 -4.183 -16.411 1.00 95.19 79 ALA A O 1
ATOM 613 N N . TYR A 1 80 ? 8.705 -3.855 -17.769 1.00 96.25 80 TYR A N 1
ATOM 614 C CA . TYR A 1 80 ? 9.340 -5.127 -17.421 1.00 96.25 80 TYR A CA 1
ATOM 615 C C . TYR A 1 80 ? 9.818 -5.157 -15.961 1.00 96.25 80 TYR A C 1
ATOM 617 O O . TYR A 1 80 ? 9.643 -6.164 -15.271 1.00 96.25 80 TYR A O 1
ATOM 625 N N . GLU A 1 81 ? 10.376 -4.051 -15.465 1.00 97.44 81 GLU A N 1
ATOM 626 C CA . GLU A 1 81 ? 10.779 -3.923 -14.062 1.00 97.44 81 GLU A CA 1
ATOM 627 C C . GLU A 1 81 ? 9.556 -3.949 -13.139 1.00 97.44 81 GLU A C 1
ATOM 629 O O . GLU A 1 81 ? 9.529 -4.701 -12.161 1.00 97.44 81 GLU A O 1
ATOM 634 N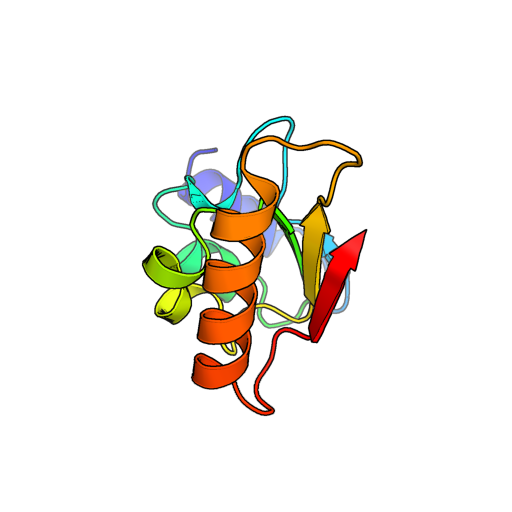 N . GLN A 1 82 ? 8.504 -3.204 -13.493 1.00 97.06 82 GLN A N 1
ATOM 635 C CA . GLN A 1 82 ? 7.244 -3.214 -12.756 1.00 97.06 82 GLN A CA 1
ATOM 636 C C . GLN A 1 82 ? 6.648 -4.630 -12.694 1.00 97.06 82 GLN A C 1
ATOM 638 O O . GLN A 1 82 ? 6.231 -5.077 -11.623 1.00 97.06 82 GLN A O 1
ATOM 643 N N . TRP A 1 83 ? 6.673 -5.380 -13.800 1.00 96.81 83 TRP A N 1
ATOM 644 C CA . TRP A 1 83 ? 6.213 -6.768 -13.838 1.00 96.81 83 TRP A CA 1
ATOM 645 C C . TRP A 1 83 ? 7.009 -7.682 -12.895 1.00 96.81 83 TRP A C 1
ATOM 647 O O . TRP A 1 83 ? 6.409 -8.484 -12.171 1.00 96.81 83 TRP A O 1
ATOM 657 N N . LEU A 1 84 ? 8.342 -7.554 -12.852 1.00 98.44 84 LEU A N 1
ATOM 658 C CA . LEU A 1 84 ? 9.186 -8.321 -11.927 1.00 98.44 84 LEU A CA 1
ATOM 659 C C . LEU A 1 84 ? 8.823 -8.032 -10.466 1.00 98.44 84 LEU A C 1
ATOM 661 O O . LEU A 1 84 ? 8.635 -8.970 -9.685 1.00 98.44 84 LEU A O 1
ATOM 665 N N . ILE A 1 85 ? 8.657 -6.751 -10.127 1.00 98.56 85 ILE A N 1
ATOM 666 C CA . ILE A 1 85 ? 8.244 -6.296 -8.796 1.00 98.56 85 ILE A CA 1
ATOM 667 C C . ILE A 1 85 ? 6.873 -6.867 -8.428 1.00 98.56 85 ILE A C 1
ATOM 669 O O . ILE A 1 85 ? 6.705 -7.429 -7.345 1.00 98.56 85 ILE A O 1
ATOM 673 N N . MET A 1 86 ? 5.894 -6.771 -9.330 1.00 98.00 86 MET A N 1
ATOM 674 C CA . MET A 1 86 ? 4.552 -7.300 -9.094 1.00 98.00 86 MET A CA 1
ATOM 675 C C . MET A 1 86 ? 4.573 -8.816 -8.894 1.00 98.00 86 MET A C 1
ATOM 677 O O . MET A 1 86 ? 3.942 -9.316 -7.963 1.00 98.00 86 MET A O 1
ATOM 681 N N . ARG A 1 87 ? 5.320 -9.558 -9.719 1.00 98.44 87 ARG A N 1
ATOM 682 C CA . ARG A 1 87 ? 5.451 -11.016 -9.598 1.00 98.44 87 ARG A CA 1
ATOM 683 C C . ARG A 1 87 ? 6.018 -11.415 -8.237 1.00 98.44 87 ARG A C 1
ATOM 685 O O . ARG A 1 87 ? 5.476 -12.308 -7.584 1.00 98.44 87 ARG A O 1
ATOM 692 N N . GLU A 1 88 ? 7.087 -10.756 -7.802 1.00 98.69 88 GLU A N 1
ATOM 693 C CA . GLU A 1 88 ? 7.711 -11.032 -6.508 1.00 98.69 88 GLU A CA 1
ATOM 694 C C . GLU A 1 88 ? 6.793 -10.638 -5.345 1.00 98.69 88 GLU A C 1
ATOM 696 O O . GLU A 1 88 ? 6.584 -11.436 -4.431 1.00 98.69 88 GLU A O 1
ATOM 701 N N . PHE A 1 89 ? 6.130 -9.483 -5.423 1.00 98.62 89 PHE A N 1
ATOM 702 C CA . PHE A 1 89 ? 5.160 -9.053 -4.418 1.00 98.62 89 PHE A CA 1
ATOM 703 C C . PHE A 1 89 ? 3.991 -10.042 -4.280 1.00 98.62 89 PHE A C 1
ATOM 705 O O . PHE A 1 89 ? 3.601 -10.391 -3.162 1.00 98.62 89 PHE A O 1
ATOM 712 N N . MET A 1 90 ? 3.459 -10.546 -5.401 1.00 98.50 90 MET A N 1
ATOM 713 C CA . MET A 1 90 ? 2.407 -11.568 -5.412 1.00 98.50 90 MET A CA 1
ATOM 714 C C . MET A 1 90 ? 2.873 -12.867 -4.741 1.00 98.50 90 MET A C 1
ATOM 716 O O . MET A 1 90 ? 2.131 -13.434 -3.936 1.00 98.50 90 MET A O 1
ATOM 720 N N . SER A 1 91 ? 4.113 -13.294 -5.006 1.00 98.50 91 SER A N 1
ATOM 721 C CA . SER A 1 91 ? 4.729 -14.448 -4.340 1.00 98.50 91 SER A CA 1
ATOM 722 C C . SER A 1 91 ? 4.898 -14.222 -2.834 1.00 98.50 91 SER A C 1
ATOM 724 O O . SER A 1 91 ? 4.593 -15.111 -2.043 1.00 98.50 91 SER A O 1
ATOM 726 N N . MET A 1 92 ? 5.348 -13.034 -2.415 1.00 98.25 92 MET A N 1
ATOM 727 C CA . MET A 1 92 ? 5.527 -12.692 -1.000 1.00 98.25 92 MET A CA 1
ATOM 728 C C . MET A 1 92 ? 4.198 -12.670 -0.245 1.00 98.25 92 MET A C 1
ATOM 730 O O . MET A 1 92 ? 4.103 -13.203 0.863 1.00 98.25 92 MET A O 1
ATOM 734 N N . LYS A 1 93 ? 3.154 -12.046 -0.806 1.00 98.00 93 LYS A N 1
ATOM 735 C CA . LYS A 1 93 ? 1.863 -11.933 -0.115 1.00 98.00 93 LYS A CA 1
ATOM 736 C C . LYS A 1 93 ? 1.105 -13.266 -0.079 1.00 98.00 93 LYS A C 1
ATOM 738 O O . LYS A 1 93 ? 0.440 -13.541 0.923 1.00 98.00 93 LYS A O 1
ATOM 743 N N . GLY A 1 94 ? 1.214 -14.091 -1.124 1.00 97.88 94 GLY A N 1
ATOM 744 C CA . GLY A 1 94 ? 0.400 -15.297 -1.297 1.00 97.88 94 GLY A CA 1
ATOM 745 C C . GLY A 1 94 ? -1.098 -14.971 -1.294 1.00 97.88 94 GLY A C 1
ATOM 746 O O . GLY A 1 94 ? -1.544 -14.011 -1.930 1.00 97.88 94 GLY A O 1
ATOM 747 N N . ASP A 1 95 ? -1.882 -15.712 -0.512 1.00 97.25 95 ASP A N 1
ATOM 748 C CA . ASP A 1 95 ? -3.331 -15.486 -0.382 1.00 97.25 95 ASP A CA 1
ATOM 749 C C . ASP A 1 95 ? -3.710 -14.348 0.570 1.00 97.25 95 ASP A C 1
ATOM 751 O O . ASP A 1 95 ? -4.880 -13.963 0.661 1.00 97.25 95 ASP A O 1
ATOM 755 N N . ARG A 1 96 ? -2.724 -13.768 1.263 1.00 98.44 96 ARG A N 1
ATOM 756 C CA . ARG A 1 96 ? -2.958 -12.645 2.168 1.00 98.44 96 ARG A CA 1
ATOM 757 C C . ARG A 1 96 ? -3.380 -11.402 1.387 1.00 98.44 96 ARG A C 1
ATOM 759 O O . ARG A 1 96 ? -3.075 -11.222 0.200 1.00 98.44 96 ARG A O 1
ATOM 766 N N . LYS A 1 97 ? -4.077 -10.524 2.104 1.00 97.81 97 LYS A N 1
ATOM 767 C CA . LYS A 1 97 ? -4.387 -9.169 1.655 1.00 97.81 97 LYS A CA 1
ATOM 768 C C . LYS A 1 97 ? -3.096 -8.362 1.384 1.00 97.81 97 LYS A C 1
ATOM 770 O O . LYS A 1 97 ? -2.072 -8.670 2.000 1.00 97.81 97 LYS A O 1
ATOM 775 N N . PRO A 1 98 ? -3.134 -7.323 0.530 1.00 98.31 98 PRO A N 1
ATOM 776 C CA . PRO A 1 98 ? -4.294 -6.847 -0.233 1.00 98.31 98 PRO A CA 1
ATOM 777 C C . PRO A 1 98 ? -4.603 -7.682 -1.486 1.00 98.31 98 PRO A C 1
ATOM 779 O O . PRO A 1 98 ? -3.766 -8.440 -1.987 1.00 98.31 98 PRO A O 1
ATOM 782 N N . ARG A 1 99 ? -5.825 -7.528 -2.014 1.00 98.44 99 ARG A N 1
ATOM 783 C CA . ARG A 1 99 ? -6.130 -7.890 -3.409 1.00 98.44 99 ARG A CA 1
ATOM 784 C C . ARG A 1 99 ? -5.497 -6.848 -4.331 1.00 98.44 99 ARG A C 1
ATOM 786 O O . ARG A 1 99 ? -5.617 -5.656 -4.070 1.00 98.44 99 ARG A O 1
ATOM 793 N N . VAL A 1 100 ? -4.809 -7.310 -5.370 1.00 98.19 100 VAL A N 1
ATOM 794 C CA . VAL A 1 100 ? -4.081 -6.448 -6.310 1.00 98.19 100 VAL A CA 1
ATOM 795 C C . VAL A 1 100 ? -4.921 -6.273 -7.568 1.00 98.19 100 VAL A C 1
ATOM 797 O O . VAL A 1 100 ? -5.416 -7.259 -8.113 1.00 98.19 100 VAL A O 1
ATOM 800 N N . ILE A 1 101 ? -5.073 -5.029 -8.006 1.00 98.31 101 ILE A N 1
ATOM 801 C CA . ILE A 1 101 ? -5.762 -4.637 -9.235 1.00 98.31 101 ILE A CA 1
ATOM 802 C C . ILE A 1 101 ? -4.709 -3.987 -10.135 1.00 98.31 101 ILE A C 1
ATOM 804 O O . ILE A 1 101 ? -4.040 -3.060 -9.694 1.00 98.31 101 ILE A O 1
ATOM 808 N N . ALA A 1 102 ? -4.542 -4.464 -11.365 1.00 96.12 102 ALA A N 1
ATOM 809 C CA . ALA A 1 102 ? -3.767 -3.755 -12.386 1.00 96.12 102 ALA A CA 1
ATOM 810 C C . ALA A 1 102 ? -4.742 -2.906 -13.210 1.00 96.12 102 ALA A C 1
ATOM 812 O O . ALA A 1 102 ? -5.765 -3.443 -13.648 1.00 96.12 102 ALA A O 1
ATOM 813 N N . ARG A 1 103 ? -4.478 -1.606 -13.359 1.00 92.12 103 ARG A N 1
ATOM 814 C CA . ARG A 1 103 ? -5.382 -0.666 -14.038 1.00 92.12 103 ARG A CA 1
ATOM 815 C C . ARG A 1 103 ? -4.657 0.412 -14.822 1.00 92.12 103 ARG A C 1
ATOM 817 O O . ARG A 1 103 ? -3.524 0.742 -14.423 1.00 92.12 103 ARG A O 1
#

Secondary structure (DSSP, 8-state):
--HHHHHHHHTTSPTT-EEE--BSB-GGG-TTHHHHHHHTTTSEEEEEE-STTTTTTHHHHTTT-SEEEE---TT-TTHHHHHHHHHHHHHHHTTSSPEEEE-

pLDDT: mean 96.91, std 2.22, range [85.75, 98.69]

InterPro domains:
  IPR013785 Aldolase-type TIM barrel [G3DSA:3.20.20.70] (1-95)
  IPR058240 Radical SAM superfamily [SSF102114] (17-82)

Organism: NCBI:txid412755

Radius of gyration: 13.87 Å; chains: 1; bounding box: 28×31×39 Å

Foldseek 3Di:
DDPVVLLVVLVVDDFAEEDEQDDPDASLPPPCLLVSLVSRQRYAYEYEHCQLCCVVCVVSAWQSHQEYEHEDDPPDPCNVVSVVSVVVSCVVNPPTDHHYHYD